Protein AF-A0A2N2CL98-F1 (afdb_monomer_lite)

Secondary structure (DSSP, 8-state):
-PPPPHHHHHHHHHHHHHHHHHHHHHHTTSPTT-HHHHHHHHHHHHHHHTT-

pLDDT: mean 86.79, std 8.11, range [48.81, 93.19]

Foldseek 3Di:
DDDDDPVRVVVVLVVLVVVLVVLVVVLVVDDPPDPSNVVSVVVSVVSVVVSD

Sequence (52 aa):
MNKYTNEELNEALRQVALTISKCEKMQGKFAEGTSQCSLLRNRIKAMVISKF

Radius of gyration: 13.84 Å; chains: 1; bounding box: 22×16×41 Å

Structure (mmCIF, N/CA/C/O backbone):
data_AF-A0A2N2CL98-F1
#
_entry.id   AF-A0A2N2CL98-F1
#
loop_
_atom_site.group_PDB
_atom_site.id
_atom_site.type_symbol
_atom_site.label_atom_id
_atom_s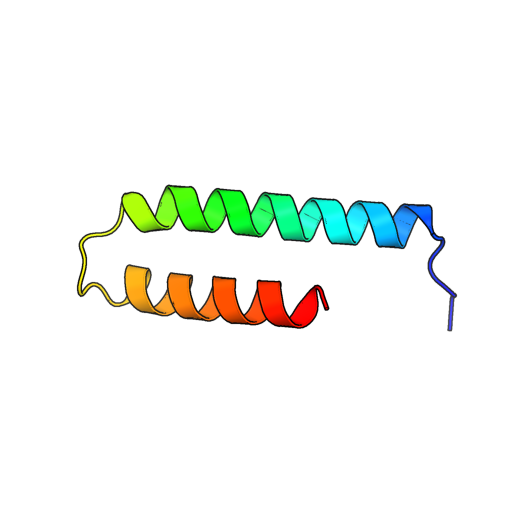ite.label_alt_id
_atom_site.label_comp_id
_atom_site.label_asym_id
_atom_site.label_entity_id
_atom_site.label_seq_id
_atom_site.pdbx_PDB_ins_code
_atom_site.Cartn_x
_atom_site.Cartn_y
_atom_site.Cartn_z
_atom_site.occupancy
_atom_site.B_iso_or_equiv
_atom_site.auth_seq_id
_atom_site.auth_comp_id
_atom_site.auth_asym_id
_atom_site.auth_atom_id
_atom_site.pdbx_PDB_model_num
ATOM 1 N N . MET A 1 1 ? -6.119 -7.241 27.101 1.00 48.81 1 MET A N 1
ATOM 2 C CA . MET A 1 1 ? -5.904 -6.784 25.712 1.00 48.81 1 MET A CA 1
ATOM 3 C C . MET A 1 1 ? -6.282 -5.314 25.685 1.00 48.81 1 MET A C 1
ATOM 5 O O . MET A 1 1 ? -7.460 -5.011 25.833 1.00 48.81 1 MET A O 1
ATOM 9 N N . 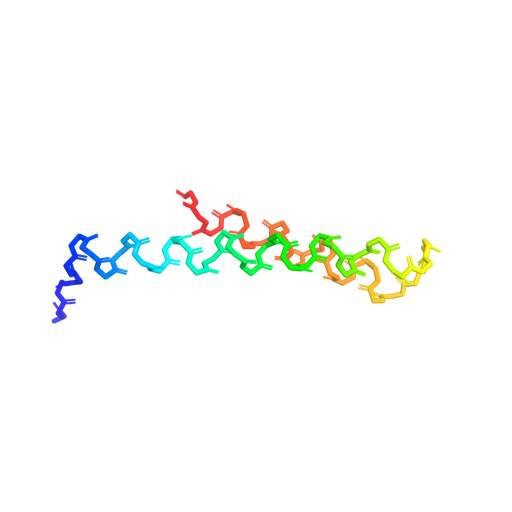ASN A 1 2 ? -5.291 -4.417 25.688 1.00 64.75 2 ASN A N 1
ATOM 10 C CA . ASN A 1 2 ? -5.556 -2.977 25.695 1.00 64.75 2 ASN A CA 1
ATOM 11 C C . ASN A 1 2 ? -6.319 -2.625 24.421 1.00 64.75 2 ASN A C 1
ATOM 13 O O . ASN A 1 2 ? -5.866 -2.937 23.321 1.00 64.75 2 ASN A O 1
ATOM 17 N N . LYS A 1 3 ? -7.509 -2.048 24.584 1.00 79.38 3 LYS A N 1
ATOM 18 C CA . LYS A 1 3 ? -8.252 -1.481 23.466 1.00 79.38 3 LYS A CA 1
ATOM 19 C C . LYS A 1 3 ? -7.515 -0.210 23.062 1.00 79.38 3 LYS A C 1
ATOM 21 O O . LYS A 1 3 ? -7.377 0.684 23.890 1.00 79.38 3 LYS A O 1
ATOM 26 N N . TYR A 1 4 ? -7.023 -0.171 21.829 1.00 83.38 4 TYR A N 1
ATOM 27 C CA . TYR A 1 4 ? -6.465 1.043 21.245 1.00 83.38 4 TYR A CA 1
ATOM 28 C C . TYR A 1 4 ? -7.500 2.165 21.299 1.00 83.38 4 TYR A C 1
ATOM 30 O O . TYR A 1 4 ? -8.702 1.918 21.134 1.00 83.38 4 TYR A O 1
ATOM 38 N N . THR A 1 5 ? -7.047 3.389 21.544 1.00 89.81 5 THR A N 1
ATOM 39 C CA . THR A 1 5 ? -7.930 4.554 21.485 1.00 89.81 5 THR A CA 1
ATOM 40 C C . THR A 1 5 ? -8.290 4.862 20.031 1.00 89.81 5 THR A C 1
ATOM 42 O O . THR A 1 5 ? -7.581 4.492 19.092 1.00 89.81 5 THR A O 1
ATOM 45 N N . ASN A 1 6 ? -9.400 5.571 19.817 1.00 87.56 6 ASN A N 1
ATOM 46 C CA . ASN A 1 6 ? -9.777 6.010 18.470 1.00 87.56 6 ASN A CA 1
ATOM 47 C C . ASN A 1 6 ? -8.703 6.910 17.831 1.00 87.56 6 ASN A C 1
ATOM 49 O O . ASN A 1 6 ? -8.559 6.913 16.612 1.00 87.56 6 ASN A O 1
ATOM 53 N N . GLU A 1 7 ? -7.942 7.659 18.632 1.00 90.56 7 GLU A N 1
ATOM 54 C CA . GLU A 1 7 ? -6.825 8.473 18.145 1.00 90.56 7 GLU A CA 1
ATOM 55 C C . GLU A 1 7 ? -5.668 7.605 17.651 1.00 90.56 7 GLU A C 1
ATOM 57 O O . GLU A 1 7 ? -5.173 7.834 16.551 1.00 90.56 7 GLU A O 1
ATOM 62 N N . GLU A 1 8 ? -5.288 6.569 18.403 1.00 90.38 8 GLU A N 1
ATOM 63 C CA . GLU A 1 8 ? -4.237 5.628 17.995 1.00 90.38 8 GLU A CA 1
ATOM 64 C C . GLU A 1 8 ? -4.614 4.885 16.709 1.00 90.38 8 GLU A C 1
ATOM 66 O O . GLU A 1 8 ? -3.782 4.723 15.815 1.00 90.38 8 GLU A O 1
ATOM 71 N N . LEU A 1 9 ? -5.882 4.481 16.580 1.00 89.00 9 LEU A N 1
ATOM 72 C CA . LEU A 1 9 ? -6.396 3.848 15.365 1.00 89.00 9 LEU A CA 1
ATOM 73 C C . LEU A 1 9 ? -6.367 4.809 14.169 1.00 89.00 9 LEU A C 1
ATOM 75 O O . LEU A 1 9 ? -5.917 4.432 13.086 1.00 89.00 9 LEU A O 1
ATOM 79 N N . ASN A 1 10 ? -6.800 6.058 14.353 1.00 90.19 10 ASN A N 1
ATOM 80 C CA . ASN A 1 10 ? -6.761 7.069 13.296 1.00 90.19 10 ASN A CA 1
ATOM 81 C C . ASN A 1 10 ? -5.32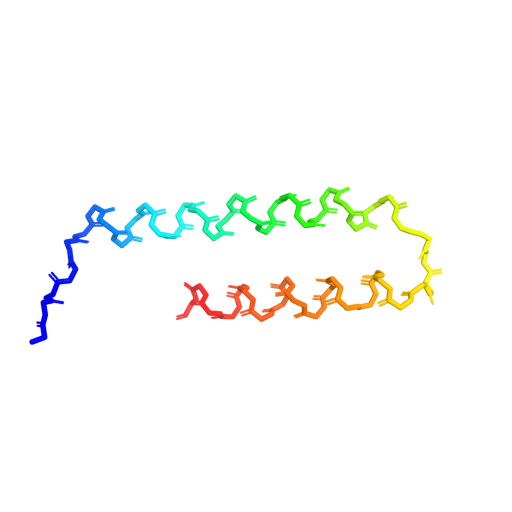9 7.422 12.882 1.00 90.19 10 ASN A C 1
ATOM 83 O O . ASN A 1 10 ? -5.053 7.561 11.688 1.00 90.19 10 ASN A O 1
ATOM 87 N N . GLU A 1 11 ? -4.408 7.525 13.837 1.00 92.81 11 GLU A N 1
ATOM 88 C CA . GLU A 1 11 ? -3.002 7.785 13.543 1.00 92.81 11 GLU A CA 1
ATOM 89 C C . GLU A 1 11 ? -2.375 6.598 12.803 1.00 92.81 11 GLU A C 1
ATOM 91 O O . GLU A 1 11 ? -1.704 6.794 11.791 1.00 92.81 11 GLU A O 1
ATOM 96 N N . ALA A 1 12 ? -2.674 5.358 13.201 1.00 90.06 12 ALA A N 1
ATOM 97 C CA . ALA A 1 12 ? -2.236 4.171 12.468 1.00 90.06 12 ALA A CA 1
ATOM 98 C C . ALA A 1 12 ? -2.759 4.167 11.019 1.00 90.06 12 ALA A C 1
ATOM 100 O O . ALA A 1 12 ? -1.983 3.969 10.079 1.00 90.06 12 ALA A O 1
ATOM 101 N N . LEU A 1 13 ? -4.046 4.468 10.806 1.00 90.31 13 LEU A N 1
ATOM 102 C CA . LEU A 1 13 ? -4.635 4.587 9.466 1.00 90.31 13 LEU A CA 1
ATOM 103 C C . LEU A 1 13 ? -3.961 5.686 8.633 1.00 90.31 13 LEU A C 1
ATOM 105 O O . LEU A 1 13 ? -3.713 5.503 7.435 1.00 90.31 13 LEU A O 1
ATOM 109 N N . ARG A 1 14 ? -3.624 6.816 9.261 1.00 91.62 14 ARG A N 1
ATOM 110 C CA . ARG A 1 14 ? -2.892 7.914 8.625 1.00 91.62 14 ARG A CA 1
ATOM 111 C C . ARG A 1 14 ? -1.484 7.484 8.219 1.00 91.62 14 ARG A C 1
ATOM 113 O O . ARG A 1 14 ? -1.076 7.756 7.089 1.00 91.62 14 ARG A O 1
ATOM 120 N N . GLN A 1 15 ? -0.761 6.778 9.086 1.00 92.25 15 GLN A N 1
ATOM 121 C CA . GLN A 1 15 ? 0.577 6.260 8.790 1.00 92.25 15 GLN A CA 1
ATOM 122 C C . GLN A 1 15 ? 0.559 5.235 7.650 1.00 92.25 15 GLN A C 1
ATOM 124 O O . GLN A 1 15 ? 1.412 5.291 6.757 1.00 92.25 15 GLN A O 1
ATOM 129 N N . VAL A 1 16 ? -0.443 4.351 7.607 1.00 89.94 16 VAL A N 1
ATOM 130 C CA . VAL A 1 16 ? -0.640 3.409 6.492 1.00 89.94 16 VAL A CA 1
ATOM 131 C C . VAL A 1 16 ? -0.885 4.165 5.183 1.00 89.94 16 VAL A C 1
ATOM 133 O O . VAL A 1 16 ? -0.222 3.891 4.182 1.00 89.94 16 VAL A O 1
ATOM 136 N N . ALA A 1 17 ? -1.762 5.173 5.184 1.00 90.44 17 ALA A N 1
ATOM 137 C CA . ALA A 1 17 ? -2.036 5.986 3.997 1.00 90.44 17 ALA A CA 1
ATOM 138 C C . ALA A 1 17 ? -0.795 6.756 3.500 1.00 90.44 17 ALA A C 1
ATOM 140 O O . ALA A 1 17 ? -0.511 6.776 2.300 1.00 90.44 17 ALA A O 1
ATOM 141 N N . LEU A 1 18 ? -0.015 7.347 4.412 1.00 93.19 18 LEU A N 1
ATOM 142 C CA . LEU A 1 18 ? 1.245 8.021 4.078 1.00 93.19 18 LEU A CA 1
ATOM 143 C C . LEU A 1 18 ? 2.269 7.052 3.483 1.00 93.19 18 LEU A C 1
ATOM 145 O O . LEU A 1 18 ? 2.979 7.400 2.537 1.00 93.19 18 LEU A O 1
ATOM 149 N N . THR A 1 19 ? 2.346 5.840 4.028 1.00 91.38 19 THR A N 1
ATOM 150 C CA . THR A 1 19 ? 3.253 4.795 3.545 1.00 91.38 19 THR A CA 1
ATOM 151 C C . THR A 1 19 ? 2.872 4.351 2.137 1.00 91.38 19 THR A C 1
ATOM 153 O O . THR A 1 19 ? 3.741 4.316 1.267 1.00 91.38 19 THR A O 1
ATOM 156 N N . ILE A 1 20 ? 1.580 4.128 1.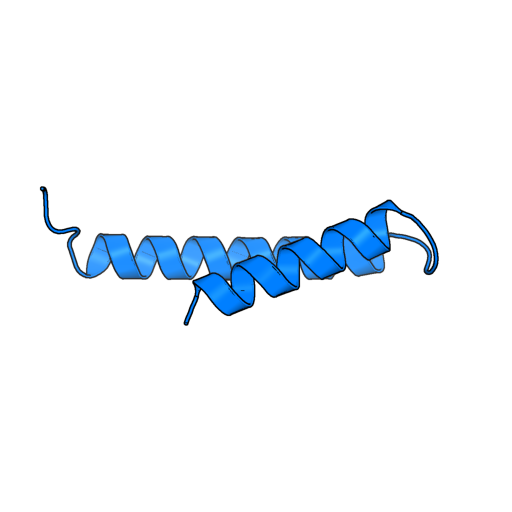871 1.00 90.44 20 ILE A N 1
ATOM 157 C CA . ILE A 1 20 ? 1.068 3.820 0.526 1.00 90.44 20 ILE A CA 1
ATOM 158 C C . ILE A 1 20 ? 1.471 4.916 -0.471 1.00 90.44 20 ILE A C 1
ATOM 160 O O . ILE A 1 20 ? 2.101 4.607 -1.480 1.00 90.44 20 ILE A O 1
ATOM 164 N N . SER A 1 21 ? 1.227 6.193 -0.154 1.00 91.19 21 SER A N 1
ATOM 165 C CA . SER A 1 21 ? 1.571 7.307 -1.056 1.00 91.19 21 SER A CA 1
ATOM 166 C C . SER A 1 21 ? 3.076 7.400 -1.349 1.00 91.19 21 SER A C 1
ATOM 168 O O . SER A 1 21 ? 3.493 7.697 -2.473 1.00 91.19 21 SER A O 1
ATOM 170 N N . LYS A 1 22 ? 3.930 7.120 -0.356 1.00 91.56 22 LYS A N 1
ATOM 171 C CA . LYS A 1 22 ? 5.388 7.056 -0.557 1.00 91.56 22 LYS A CA 1
ATOM 172 C C . LYS A 1 22 ? 5.774 5.902 -1.483 1.00 91.56 22 LYS A C 1
ATOM 174 O O . LYS A 1 22 ? 6.619 6.090 -2.360 1.00 91.56 22 LYS A O 1
ATOM 179 N N . CYS A 1 23 ? 5.158 4.734 -1.309 1.00 89.19 23 CYS A N 1
ATOM 180 C CA . CYS A 1 23 ? 5.383 3.579 -2.171 1.00 89.19 23 CYS A CA 1
ATOM 181 C C . CYS A 1 23 ? 4.942 3.857 -3.615 1.00 89.19 23 CYS A C 1
ATOM 183 O O . CYS A 1 23 ? 5.699 3.553 -4.528 1.00 89.19 23 CYS A O 1
ATOM 185 N N . GLU A 1 24 ? 3.799 4.504 -3.839 1.00 88.69 24 GLU A N 1
ATOM 186 C CA . GLU A 1 24 ? 3.333 4.884 -5.184 1.00 88.69 24 GLU A CA 1
ATOM 187 C C . GLU A 1 24 ? 4.317 5.828 -5.890 1.00 88.69 24 GLU A C 1
ATOM 189 O O . GLU A 1 24 ? 4.713 5.593 -7.033 1.00 88.69 24 GLU A O 1
ATOM 194 N N . LYS A 1 25 ? 4.805 6.857 -5.184 1.00 90.06 25 LYS A N 1
ATOM 195 C CA . LYS A 1 25 ? 5.823 7.778 -5.721 1.00 90.06 25 LYS A CA 1
ATOM 196 C C . LYS A 1 25 ? 7.127 7.067 -6.068 1.00 90.06 25 LYS A C 1
ATOM 198 O O . LYS A 1 25 ? 7.792 7.430 -7.035 1.00 90.06 25 LYS A O 1
ATOM 203 N N . MET A 1 26 ? 7.524 6.086 -5.260 1.00 87.81 26 MET A N 1
ATOM 204 C CA . MET A 1 26 ? 8.728 5.300 -5.511 1.00 87.81 26 MET A CA 1
ATOM 205 C C . MET A 1 26 ? 8.523 4.306 -6.658 1.00 87.81 26 MET A C 1
ATOM 207 O O . MET A 1 26 ? 9.451 4.082 -7.426 1.00 87.81 26 MET A O 1
ATOM 211 N N . GLN A 1 27 ? 7.309 3.775 -6.826 1.00 84.75 27 GLN A N 1
ATOM 212 C CA . GLN A 1 27 ? 6.963 2.884 -7.929 1.00 84.75 27 GLN A CA 1
ATOM 213 C C . GLN A 1 27 ? 7.213 3.542 -9.287 1.00 84.75 27 GLN A C 1
ATOM 215 O O . GLN A 1 27 ? 7.818 2.914 -10.150 1.00 84.75 27 GLN A O 1
ATOM 220 N N . GLY A 1 28 ? 6.847 4.818 -9.441 1.00 84.88 28 GLY A N 1
ATOM 221 C CA . GLY A 1 28 ? 7.107 5.585 -10.665 1.00 84.88 28 GLY A CA 1
ATOM 222 C C . GLY A 1 28 ? 8.592 5.819 -10.982 1.00 84.88 28 GLY A C 1
ATOM 223 O O . GLY A 1 28 ? 8.913 6.236 -12.088 1.00 84.88 28 GLY A O 1
ATOM 224 N N . LYS A 1 29 ? 9.509 5.552 -10.039 1.00 88.88 29 LYS A N 1
ATOM 225 C CA . LYS A 1 29 ? 10.963 5.636 -10.265 1.00 88.88 29 LYS A CA 1
ATOM 226 C C . LYS A 1 29 ? 11.573 4.322 -10.750 1.00 88.88 29 LYS A C 1
ATOM 228 O O . LYS A 1 29 ? 12.720 4.321 -11.190 1.00 88.88 29 LYS A O 1
ATOM 233 N N . PHE A 1 30 ? 10.852 3.209 -10.636 1.00 86.44 30 PHE A N 1
ATOM 234 C CA . PHE A 1 30 ? 11.323 1.916 -11.116 1.00 86.44 30 PHE A CA 1
ATOM 235 C C . PHE A 1 30 ? 10.878 1.698 -12.557 1.00 86.44 30 PHE A C 1
ATOM 237 O O . PHE A 1 30 ? 9.726 1.953 -12.901 1.00 86.44 30 PHE A O 1
ATOM 244 N N . ALA A 1 31 ? 11.775 1.165 -13.387 1.00 85.25 31 ALA A N 1
ATOM 245 C CA . ALA A 1 31 ? 11.408 0.744 -14.731 1.00 85.25 31 ALA A CA 1
ATOM 246 C C . ALA A 1 31 ? 10.330 -0.351 -14.669 1.00 85.25 31 ALA A C 1
ATOM 248 O O . ALA A 1 31 ? 10.383 -1.262 -13.824 1.00 85.25 31 ALA A O 1
ATOM 249 N N . GLU A 1 32 ? 9.347 -0.260 -15.564 1.00 81.81 32 GLU A N 1
ATOM 250 C CA . GLU A 1 32 ? 8.344 -1.307 -15.731 1.00 81.81 32 GLU A CA 1
ATOM 251 C C . GLU A 1 32 ? 9.023 -2.636 -16.091 1.00 81.81 32 GLU A C 1
ATOM 253 O O . GLU A 1 32 ? 10.015 -2.675 -16.815 1.00 81.81 32 GLU A O 1
ATOM 258 N N . GLY A 1 33 ? 8.535 -3.735 -15.512 1.00 83.56 33 GLY A N 1
ATOM 259 C CA . GLY A 1 33 ? 9.141 -5.063 -15.666 1.00 83.56 33 GLY A CA 1
ATOM 260 C C . G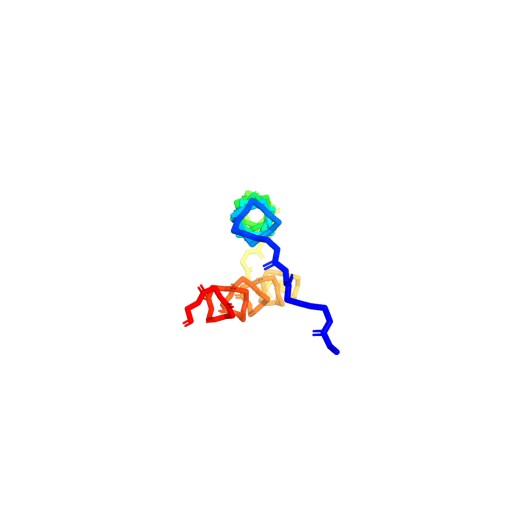LY A 1 33 ? 10.242 -5.402 -14.652 1.00 83.56 33 GLY A C 1
ATOM 261 O O . GLY A 1 33 ? 10.649 -6.558 -14.571 1.00 83.56 33 GLY A O 1
ATOM 262 N N . THR A 1 34 ? 10.688 -4.456 -13.816 1.00 89.50 34 THR A N 1
ATOM 263 C CA . THR A 1 34 ? 11.610 -4.774 -12.710 1.00 89.50 34 THR A CA 1
ATOM 264 C C . THR A 1 34 ? 10.910 -5.543 -11.586 1.00 89.50 34 THR A C 1
ATOM 266 O O . THR A 1 34 ? 9.749 -5.288 -11.244 1.00 89.50 34 THR A O 1
ATOM 269 N N . SER A 1 35 ? 11.648 -6.448 -10.936 1.00 87.81 35 SER A N 1
ATOM 270 C CA . SER A 1 35 ? 11.172 -7.179 -9.753 1.00 87.81 35 SER A CA 1
ATOM 271 C C . SER A 1 35 ? 10.751 -6.234 -8.623 1.00 87.81 35 SER A C 1
ATOM 273 O O . SER A 1 35 ? 9.748 -6.484 -7.957 1.00 87.81 35 SER A O 1
ATOM 275 N N . GLN A 1 36 ? 11.453 -5.109 -8.463 1.00 88.31 36 GLN A N 1
ATOM 276 C CA . GLN A 1 36 ? 11.145 -4.091 -7.458 1.00 88.31 36 GLN A CA 1
ATOM 277 C C . GLN A 1 36 ? 9.806 -3.394 -7.718 1.00 88.31 36 GLN A C 1
ATOM 279 O O . GLN A 1 36 ? 9.028 -3.211 -6.782 1.00 88.31 36 GLN A O 1
ATOM 284 N N . CYS A 1 37 ? 9.484 -3.075 -8.979 1.00 89.12 37 CYS A N 1
ATOM 285 C CA . CYS A 1 37 ? 8.186 -2.500 -9.339 1.00 89.12 37 CYS A CA 1
ATOM 286 C C . CYS A 1 37 ? 7.034 -3.484 -9.060 1.00 89.12 37 CYS A C 1
ATOM 288 O O . CYS A 1 37 ? 6.012 -3.101 -8.484 1.00 89.12 37 CYS A O 1
ATOM 290 N N . SER A 1 38 ? 7.211 -4.766 -9.403 1.00 90.56 38 SER A N 1
ATOM 291 C CA . SER A 1 38 ? 6.217 -5.818 -9.134 1.00 90.56 38 SER A CA 1
ATOM 292 C C . SER A 1 38 ? 6.013 -6.060 -7.631 1.00 90.56 38 SER A C 1
ATOM 294 O O . SER A 1 38 ? 4.883 -6.053 -7.136 1.00 90.56 38 SER A O 1
ATOM 296 N N . LEU A 1 39 ? 7.107 -6.185 -6.873 1.00 90.81 39 LEU A N 1
ATOM 297 C CA . LEU A 1 39 ? 7.070 -6.378 -5.424 1.00 90.81 39 LEU A CA 1
ATOM 298 C C . LEU A 1 39 ? 6.375 -5.212 -4.714 1.00 90.81 39 LEU A C 1
ATOM 300 O O . LEU A 1 39 ? 5.548 -5.425 -3.825 1.00 90.81 39 LEU A O 1
ATOM 304 N N . LEU A 1 40 ? 6.686 -3.979 -5.116 1.00 91.19 40 LEU A N 1
ATOM 305 C CA . LEU A 1 40 ? 6.102 -2.788 -4.514 1.00 91.19 40 LEU A CA 1
ATOM 306 C C . LEU A 1 40 ? 4.599 -2.687 -4.799 1.00 91.19 40 LEU A C 1
ATOM 308 O O . LEU A 1 40 ? 3.828 -2.399 -3.885 1.00 91.19 40 LEU A O 1
ATOM 312 N N . ARG A 1 41 ? 4.166 -3.032 -6.018 1.00 90.19 41 ARG A N 1
ATOM 313 C CA . ARG A 1 41 ? 2.744 -3.120 -6.385 1.00 90.19 41 ARG A CA 1
ATOM 314 C C . ARG A 1 41 ? 1.988 -4.112 -5.496 1.00 90.19 41 ARG A C 1
ATOM 316 O O . ARG A 1 41 ? 0.893 -3.807 -5.028 1.00 90.19 41 ARG A O 1
ATOM 323 N N . ASN A 1 42 ? 2.573 -5.281 -5.238 1.00 92.19 42 ASN A N 1
ATOM 324 C CA . ASN A 1 42 ? 1.957 -6.302 -4.387 1.00 92.19 42 ASN A CA 1
ATOM 325 C C . ASN A 1 42 ? 1.864 -5.850 -2.922 1.00 92.19 42 ASN A C 1
ATOM 327 O O . ASN A 1 42 ? 0.833 -6.049 -2.282 1.00 92.19 42 ASN A O 1
ATOM 331 N N . ARG A 1 43 ? 2.899 -5.173 -2.409 1.00 90.44 43 ARG A N 1
ATOM 332 C CA . ARG A 1 43 ? 2.891 -4.598 -1.053 1.00 90.44 43 ARG A CA 1
ATOM 333 C C . ARG A 1 43 ? 1.833 -3.511 -0.886 1.00 90.44 43 ARG A C 1
ATOM 335 O O . ARG A 1 43 ? 1.122 -3.522 0.112 1.00 90.44 43 ARG A O 1
ATOM 342 N N . ILE A 1 44 ? 1.694 -2.609 -1.862 1.00 90.56 44 ILE A N 1
ATOM 343 C CA . ILE A 1 44 ? 0.648 -1.575 -1.846 1.00 90.56 44 ILE A CA 1
ATOM 344 C C . ILE A 1 44 ? -0.737 -2.224 -1.792 1.00 90.56 44 ILE A C 1
ATOM 346 O O . ILE A 1 44 ? -1.536 -1.867 -0.932 1.00 90.56 44 ILE A O 1
ATOM 350 N N . LYS A 1 45 ? -1.001 -3.227 -2.641 1.00 91.00 45 LYS A N 1
ATOM 351 C CA . LYS A 1 45 ? -2.277 -3.963 -2.627 1.00 91.00 45 LYS A CA 1
ATOM 352 C C . LYS A 1 45 ? -2.581 -4.572 -1.257 1.00 91.00 45 LYS A C 1
ATOM 354 O O . LYS A 1 45 ? -3.692 -4.411 -0.767 1.00 91.00 45 LYS A O 1
ATOM 359 N N . ALA A 1 46 ? -1.603 -5.219 -0.622 1.00 90.88 46 ALA A N 1
ATOM 360 C CA . ALA A 1 46 ? -1.781 -5.801 0.708 1.00 90.88 46 ALA A CA 1
ATOM 361 C C . ALA A 1 46 ? -2.090 -4.739 1.781 1.00 90.88 46 ALA A C 1
ATOM 363 O O . ALA A 1 46 ? -2.993 -4.933 2.590 1.00 90.88 46 ALA A O 1
ATOM 364 N N . MET A 1 47 ? -1.391 -3.597 1.761 1.00 89.19 47 MET A N 1
ATOM 365 C CA . MET A 1 47 ? -1.644 -2.492 2.697 1.00 89.19 47 MET A CA 1
ATOM 366 C C . MET A 1 47 ? -3.020 -1.850 2.492 1.00 89.19 47 MET A C 1
ATOM 368 O O . MET A 1 47 ? -3.667 -1.485 3.468 1.00 89.19 47 MET A O 1
ATOM 372 N N . VAL A 1 48 ? -3.481 -1.728 1.242 1.00 87.06 48 VAL A N 1
ATOM 373 C CA . VAL A 1 48 ? -4.833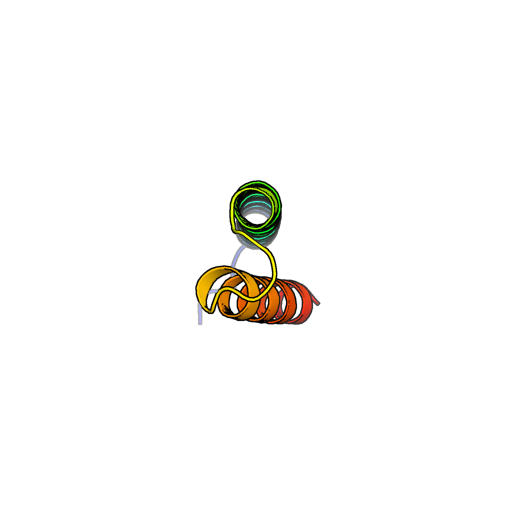 -1.237 0.935 1.00 87.06 48 VAL A CA 1
ATOM 374 C C . VAL A 1 48 ? -5.886 -2.202 1.467 1.00 87.06 48 VAL A C 1
ATOM 376 O O . VAL A 1 48 ? -6.833 -1.746 2.090 1.00 87.06 48 VAL A O 1
ATOM 379 N N . ILE A 1 49 ? -5.703 -3.514 1.282 1.00 88.69 49 ILE A N 1
ATOM 380 C CA . ILE A 1 49 ? -6.626 -4.525 1.820 1.00 88.69 49 ILE A CA 1
ATOM 381 C C . ILE A 1 49 ? -6.659 -4.455 3.345 1.00 88.69 49 ILE A C 1
ATOM 383 O O . ILE A 1 49 ? -7.734 -4.411 3.910 1.00 88.69 49 ILE A O 1
ATOM 387 N N . SER A 1 50 ? -5.503 -4.365 4.007 1.00 80.50 50 SER A N 1
ATOM 388 C CA . SER A 1 50 ? -5.423 -4.284 5.473 1.00 80.50 50 SER A CA 1
ATOM 389 C C . SER A 1 50 ? -5.999 -2.992 6.070 1.00 80.50 50 SER A C 1
ATOM 391 O O . SER A 1 50 ? -6.130 -2.903 7.290 1.00 80.50 50 SER A O 1
ATOM 393 N N . LYS A 1 51 ? -6.268 -1.971 5.248 1.00 73.25 51 LYS A N 1
ATOM 394 C CA . LYS A 1 51 ? -6.902 -0.719 5.678 1.00 73.25 51 LYS A CA 1
ATOM 395 C C . LYS A 1 51 ? -8.429 -0.864 5.810 1.00 73.25 51 LYS A C 1
ATOM 397 O O . LYS A 1 51 ? -9.036 -0.022 6.471 1.00 73.25 51 LYS A O 1
ATOM 402 N N . PHE A 1 52 ? -9.024 -1.876 5.173 1.00 61.41 52 PHE A N 1
ATOM 403 C CA . PHE A 1 52 ? -10.458 -2.182 5.174 1.00 61.41 52 PHE A CA 1
ATOM 404 C C . PHE A 1 52 ? -10.742 -3.469 5.955 1.00 61.41 52 PHE A C 1
ATOM 406 O O . PHE A 1 52 ? -11.845 -3.540 6.536 1.00 61.41 52 PHE A O 1
#